Protein AF-A0A7Y4ZHI3-F1 (afdb_monomer)

Secondary structure (DSSP, 8-state):
-EEEEE--SSSSPPEEEEEPPPPPP-EEES---TTPEEEE-SSS-EEEEE---SSSEEEEEEEEEETTEEEEEEEEEEGGGSEEEE-HHHHHHHHTTS-SEEEEEEEEEEEEEEEETTEEEEEEEE-----SSS-S-S-EEEEEEE-

Sequence (147 aa):
VLTLDCASNTGAPAFDVALVAPSSVSVSAPVFDAQSSVSTSTSQDLAVAWGSTPAAEVAVAISAGGTGKSVQARCAFPAGAGRGAVPAQVLASVQALGAATTSIVVSAESRKVQTLAGWDLTVTLQAYGIRAGGGAAGLAAGTLKFR

Mean predicted aligned error: 7.36 Å

Solvent-accessible surface area (backbone atoms only — not comparable to full-atom values): 8242 Å² total; per-residue (Å²): 110,51,72,50,78,50,83,59,89,80,83,59,75,62,49,80,48,80,42,59,68,19,50,45,34,51,58,71,30,65,74,56,45,98,86,45,64,44,79,44,47,53,88,42,57,51,65,36,29,32,49,86,42,89,19,60,25,35,35,42,37,40,38,31,61,38,97,96,47,72,47,75,50,76,49,77,34,58,20,89,65,36,50,48,66,50,52,19,69,57,47,39,62,46,41,72,55,71,32,60,56,30,44,34,40,37,33,14,24,22,76,46,78,50,78,49,97,91,40,81,46,74,50,74,38,67,30,82,38,84,58,93,70,98,60,98,61,22,36,44,47,35,34,39,31,65,104

Nearest PDB structures (foldseek):
  5e55-assembly1_A  TM=4.861E-01  e=8.704E-02  Mus musculus
  2ee3-assembly1_A  TM=3.961E-01  e=1.080E-01  Homo sapiens
  7fao-assembly2_C  TM=4.336E-01  e=6.081E-01  unidentified
  8g8v-assembly1_A  TM=3.623E-01  e=3.073E+00  Burkholderia pseudomallei
  5k95-assembly1_A  TM=2.073E-01  e=2.911E+00  Neisseria gonorrhoeae FA 1090

Foldseek 3Di:
DDWDFDDDPDPDDTDIDDWDAKFWKAKPPPDAAPPDAAEDELVAWRKTFTDAIPFQWKKKWKKDDDDVDIDIDIDIDGRVVRMDTHHSVNVVVRCVNVDQKIKMKIWGKHWDWDADPNDTDIDMHIQADDDNDDDPGHIRMHMYGYD

Structure (mmCIF, N/CA/C/O backbone):
data_AF-A0A7Y4ZHI3-F1
#
_entry.id   AF-A0A7Y4ZHI3-F1
#
loop_
_atom_site.group_PDB
_atom_site.id
_atom_site.type_symbol
_atom_site.label_atom_id
_atom_site.label_alt_id
_atom_site.label_comp_id
_atom_site.label_asym_id
_atom_site.label_entity_id
_atom_site.label_seq_id
_atom_site.pdbx_PDB_ins_code
_atom_site.Cartn_x
_atom_site.Cartn_y
_atom_site.Cartn_z
_atom_site.occupancy
_atom_site.B_iso_or_equiv
_atom_site.auth_seq_id
_atom_site.auth_comp_id
_atom_site.auth_asym_id
_atom_site.auth_atom_id
_atom_site.pdbx_PDB_model_num
ATOM 1 N N . VAL A 1 1 ? -0.432 -3.432 -21.717 1.00 64.62 1 VAL A N 1
ATOM 2 C CA . VAL A 1 1 ? 0.959 -3.036 -21.406 1.00 64.62 1 VAL A CA 1
ATOM 3 C C . VAL A 1 1 ? 1.082 -1.570 -21.764 1.00 64.62 1 VAL A C 1
ATOM 5 O O . VAL A 1 1 ? 0.649 -1.218 -22.852 1.00 64.62 1 VAL A O 1
ATOM 8 N N . LEU A 1 2 ? 1.535 -0.729 -20.838 1.00 61.12 2 LEU A N 1
ATOM 9 C CA . LEU A 1 2 ? 1.870 0.667 -21.099 1.00 61.12 2 LEU A CA 1
ATOM 10 C C . LEU A 1 2 ? 3.377 0.752 -21.321 1.00 61.12 2 LEU A C 1
ATOM 12 O O . LEU A 1 2 ? 4.138 0.204 -20.521 1.00 61.12 2 LEU A O 1
ATOM 16 N N . THR A 1 3 ? 3.766 1.445 -22.381 1.00 65.62 3 THR A N 1
ATOM 17 C CA . THR A 1 3 ? 5.158 1.743 -22.707 1.00 65.62 3 THR A CA 1
ATOM 18 C C . THR A 1 3 ? 5.396 3.226 -22.463 1.00 65.62 3 THR A C 1
ATOM 20 O O . THR A 1 3 ? 4.606 4.055 -22.917 1.00 65.62 3 THR A O 1
ATOM 23 N N . LEU A 1 4 ? 6.442 3.554 -21.709 1.00 60.00 4 LEU A N 1
ATOM 24 C CA . LEU A 1 4 ? 6.877 4.928 -21.474 1.00 60.00 4 LEU A CA 1
ATOM 25 C C . LEU A 1 4 ? 8.179 5.157 -22.235 1.00 60.00 4 LEU A C 1
ATOM 27 O O . LEU A 1 4 ? 9.188 4.546 -21.894 1.00 60.00 4 LEU A O 1
ATOM 31 N N . ASP A 1 5 ? 8.120 6.035 -23.234 1.00 62.75 5 ASP A N 1
ATOM 32 C CA . ASP A 1 5 ? 9.272 6.489 -24.011 1.00 62.75 5 ASP A CA 1
ATOM 33 C C . ASP A 1 5 ? 9.563 7.951 -23.653 1.00 62.75 5 ASP A C 1
ATOM 35 O O . ASP A 1 5 ? 8.753 8.850 -23.906 1.00 62.75 5 ASP A O 1
ATOM 39 N N . CYS A 1 6 ? 10.702 8.175 -23.003 1.00 64.81 6 CYS A N 1
ATOM 40 C CA . CYS A 1 6 ? 11.188 9.503 -22.653 1.00 64.81 6 CYS A CA 1
ATOM 41 C C . CYS A 1 6 ? 12.430 9.827 -23.486 1.00 64.81 6 CYS A C 1
ATOM 43 O O . CYS A 1 6 ? 13.541 9.419 -23.144 1.00 64.81 6 CYS A O 1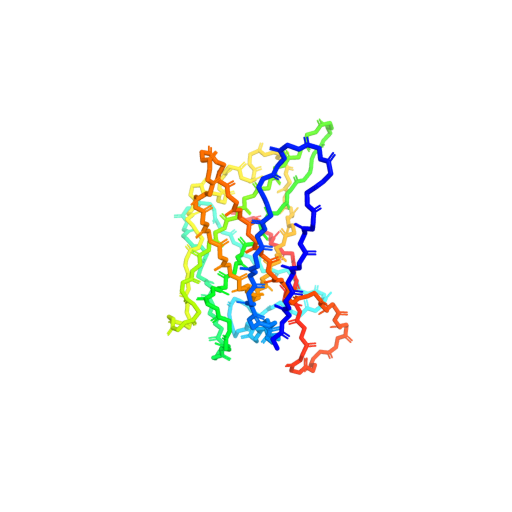
ATOM 45 N N . ALA A 1 7 ? 12.255 10.618 -24.546 1.00 63.41 7 ALA A N 1
ATOM 46 C CA . ALA A 1 7 ? 13.365 11.158 -25.324 1.00 63.41 7 ALA A CA 1
ATOM 47 C C . ALA A 1 7 ? 14.135 12.229 -24.524 1.00 63.41 7 ALA A C 1
ATOM 49 O O . ALA A 1 7 ? 13.542 13.125 -23.917 1.00 63.41 7 ALA A O 1
ATOM 50 N N . SER A 1 8 ? 15.469 12.154 -24.520 1.00 59.75 8 SER A N 1
ATOM 51 C CA . SER A 1 8 ? 16.310 13.082 -23.761 1.00 59.75 8 SER A CA 1
ATOM 52 C C . SER A 1 8 ? 16.662 14.332 -24.569 1.00 59.75 8 SER A C 1
ATOM 54 O O . SER A 1 8 ? 17.421 14.243 -25.533 1.00 59.75 8 SER A O 1
ATOM 56 N N . ASN A 1 9 ? 16.225 15.505 -24.108 1.00 60.75 9 ASN A N 1
ATOM 57 C CA . ASN A 1 9 ? 16.715 16.792 -24.622 1.00 60.75 9 ASN A CA 1
ATOM 58 C C . ASN A 1 9 ? 17.593 17.545 -23.595 1.00 60.75 9 ASN A C 1
ATOM 60 O O . ASN A 1 9 ? 18.082 18.630 -23.896 1.00 60.75 9 ASN A O 1
ATOM 64 N N . THR A 1 10 ? 17.784 17.005 -22.378 1.00 65.00 10 THR A N 1
ATOM 65 C CA . THR A 1 10 ? 18.334 17.757 -21.223 1.00 65.00 10 THR A CA 1
ATOM 66 C C . THR A 1 10 ? 19.221 16.954 -20.244 1.00 65.00 10 THR A C 1
ATOM 68 O O . THR A 1 10 ? 19.414 17.379 -19.109 1.00 65.00 10 THR A O 1
ATOM 71 N N . GLY A 1 11 ? 19.806 15.817 -20.648 1.00 73.50 11 GLY A N 1
ATOM 72 C CA . GLY A 1 11 ? 20.828 15.105 -19.847 1.00 73.50 11 GLY A CA 1
ATOM 73 C C . GLY A 1 11 ? 20.339 13.971 -18.929 1.00 73.50 11 GLY A C 1
ATOM 74 O O . GLY A 1 11 ? 21.169 13.273 -18.350 1.00 73.50 11 GLY A O 1
ATOM 75 N N . ALA A 1 12 ? 19.029 13.724 -18.830 1.00 77.75 12 ALA A N 1
ATOM 76 C CA . ALA A 1 12 ? 18.513 12.451 -18.310 1.00 77.75 12 ALA A CA 1
ATOM 77 C C . ALA A 1 12 ? 18.658 11.352 -19.384 1.00 77.75 12 ALA A C 1
ATOM 79 O O . ALA A 1 12 ? 18.461 11.657 -20.561 1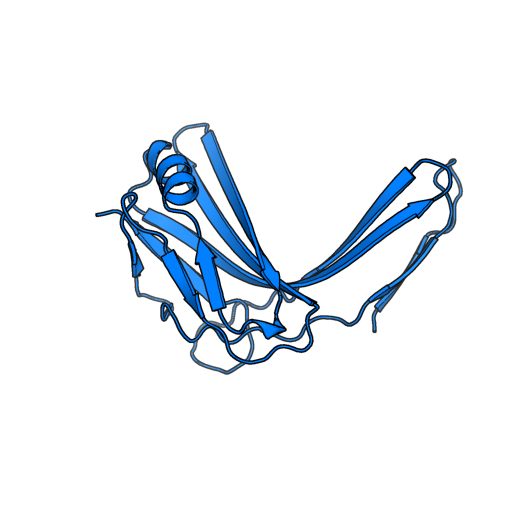.00 77.75 12 ALA A O 1
ATOM 80 N N . PRO A 1 13 ? 18.988 10.094 -19.037 1.00 84.88 13 PRO A N 1
ATOM 81 C CA . PRO A 1 13 ? 19.111 9.033 -20.030 1.00 84.88 13 PRO A CA 1
ATOM 82 C C . PRO A 1 13 ? 17.740 8.673 -20.609 1.00 84.88 13 PRO A C 1
ATOM 84 O O . PRO A 1 13 ? 16.760 8.556 -19.871 1.00 84.88 13 PRO A O 1
ATOM 87 N N . ALA A 1 14 ? 17.677 8.472 -21.926 1.00 86.69 14 ALA A N 1
ATOM 88 C CA . ALA A 1 14 ? 16.488 7.916 -22.558 1.00 86.69 14 ALA A CA 1
ATOM 89 C C . ALA A 1 14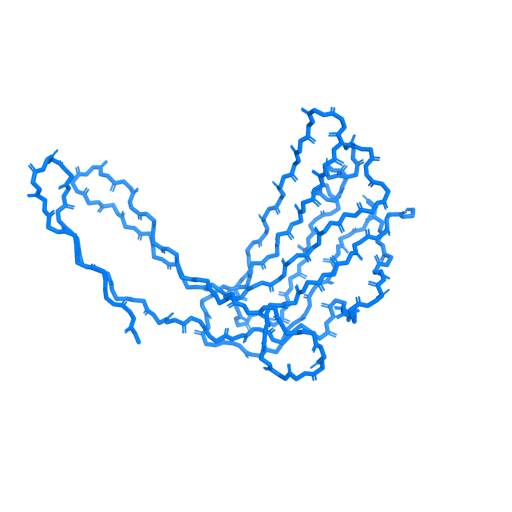 ? 16.241 6.495 -22.037 1.00 86.69 14 ALA A C 1
ATOM 91 O O . ALA A 1 14 ? 17.185 5.715 -21.900 1.00 86.69 14 ALA A O 1
ATOM 92 N N . PHE A 1 15 ? 14.989 6.156 -21.747 1.00 84.88 15 PHE A N 1
ATOM 93 C CA . PHE A 1 15 ? 14.621 4.830 -21.267 1.00 84.88 15 PHE A CA 1
ATOM 94 C C . PHE A 1 15 ? 13.313 4.363 -21.893 1.00 84.88 15 PHE A C 1
ATOM 96 O O . PHE A 1 15 ? 12.430 5.171 -22.170 1.00 84.88 15 PHE A O 1
ATOM 103 N N . ASP A 1 16 ? 13.205 3.045 -22.046 1.00 87.00 16 ASP A N 1
ATOM 104 C CA . ASP A 1 16 ? 11.989 2.353 -22.455 1.00 87.00 16 ASP A CA 1
ATOM 105 C C . ASP A 1 16 ? 11.613 1.342 -21.366 1.00 87.00 16 ASP A C 1
ATOM 107 O O . ASP A 1 16 ? 12.424 0.503 -20.957 1.00 87.00 16 ASP A O 1
ATOM 111 N N . VAL A 1 17 ? 10.392 1.459 -20.845 1.00 87.44 17 VAL A N 1
ATOM 112 C CA . VAL A 1 17 ? 9.841 0.532 -19.857 1.00 87.44 17 VAL A CA 1
ATOM 113 C C . VAL A 1 17 ? 8.433 0.133 -20.265 1.00 87.44 17 VAL A C 1
ATOM 115 O O . VAL A 1 17 ? 7.524 0.961 -20.337 1.00 87.44 17 VAL A O 1
ATOM 118 N N . ALA A 1 18 ? 8.243 -1.175 -20.418 1.00 85.56 18 ALA A N 1
ATOM 119 C CA . ALA A 1 18 ? 6.944 -1.805 -20.562 1.00 85.56 18 ALA A CA 1
ATOM 120 C C . ALA A 1 18 ? 6.444 -2.316 -19.202 1.00 85.56 18 ALA A C 1
ATOM 122 O O . ALA A 1 18 ? 7.083 -3.155 -18.561 1.00 85.56 18 ALA A O 1
ATOM 123 N N . LEU A 1 19 ? 5.273 -1.846 -18.770 1.00 85.88 19 LEU A N 1
ATOM 124 C CA . LEU A 1 19 ? 4.591 -2.327 -17.568 1.00 85.88 19 LEU A CA 1
ATOM 125 C C . LEU A 1 19 ? 3.186 -2.827 -17.903 1.00 85.88 19 LEU A C 1
ATOM 127 O O . LEU A 1 19 ? 2.447 -2.236 -18.691 1.00 85.88 19 LEU A O 1
ATOM 131 N N . VAL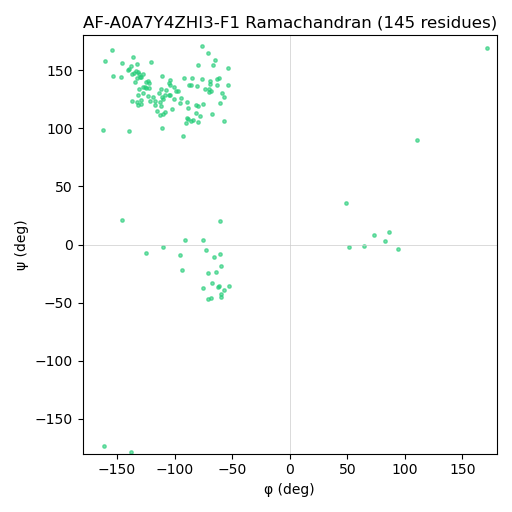 A 1 20 ? 2.774 -3.926 -17.276 1.00 84.69 20 VAL A N 1
ATOM 132 C CA . VAL A 1 20 ? 1.375 -4.361 -17.322 1.00 84.69 20 VAL A CA 1
ATOM 133 C C . VAL A 1 20 ? 0.580 -3.453 -16.390 1.00 84.69 20 VAL A C 1
ATOM 135 O O . VAL A 1 20 ? 0.890 -3.375 -15.202 1.00 84.69 20 VAL A O 1
ATOM 138 N N . ALA A 1 21 ? -0.426 -2.753 -16.919 1.00 82.25 21 ALA A N 1
ATOM 139 C CA . ALA A 1 21 ? -1.344 -1.988 -16.085 1.00 82.25 21 ALA A CA 1
ATOM 140 C C . ALA A 1 21 ? -2.040 -2.963 -15.120 1.00 82.25 21 ALA A C 1
ATOM 142 O O . ALA A 1 21 ? -2.642 -3.934 -15.593 1.00 82.25 21 ALA A O 1
ATOM 143 N N . PRO A 1 22 ? -1.928 -2.760 -13.797 1.00 82.88 22 PRO A N 1
ATOM 144 C CA . PRO A 1 22 ? -2.590 -3.637 -12.848 1.00 82.88 22 PRO A CA 1
ATOM 145 C C . PRO A 1 22 ? -4.108 -3.540 -13.039 1.00 82.88 22 PRO A C 1
ATOM 147 O O . PRO A 1 22 ? -4.643 -2.460 -13.297 1.00 82.88 22 PRO A O 1
ATOM 150 N N . SER A 1 23 ? -4.816 -4.662 -12.907 1.00 82.00 23 SER A N 1
ATOM 151 C CA . SER A 1 23 ? -6.264 -4.607 -12.705 1.00 82.00 23 SER A CA 1
ATOM 152 C C . SER A 1 23 ? -6.564 -4.202 -11.262 1.00 82.00 23 SER A C 1
ATOM 154 O O . SER A 1 23 ? -5.677 -4.168 -10.409 1.00 82.00 23 SER A O 1
ATOM 156 N N . SER A 1 24 ? -7.829 -3.930 -10.961 1.00 78.94 24 SER A N 1
ATOM 157 C CA . SER A 1 24 ? -8.287 -3.744 -9.584 1.00 78.94 24 SER A CA 1
ATOM 158 C C . SER A 1 24 ? -7.913 -4.920 -8.677 1.00 78.94 24 SER A C 1
ATOM 160 O O . SER A 1 24 ? -7.831 -6.065 -9.130 1.00 78.94 24 SER A O 1
ATOM 162 N N . VAL A 1 25 ? -7.746 -4.632 -7.385 1.00 81.94 25 VAL A N 1
ATOM 163 C CA . VAL A 1 25 ? -7.590 -5.638 -6.331 1.00 81.94 25 VAL A CA 1
ATOM 164 C C . VAL A 1 25 ? -8.895 -5.754 -5.551 1.00 81.94 25 VAL A C 1
ATOM 166 O O . VAL A 1 25 ? -9.443 -4.754 -5.098 1.00 81.94 25 VAL A O 1
ATOM 169 N N . SER A 1 26 ? -9.408 -6.973 -5.396 1.00 85.19 26 SER A N 1
ATOM 170 C CA . SER A 1 26 ? -10.551 -7.231 -4.518 1.00 85.19 26 SER A CA 1
ATOM 171 C C . SER A 1 26 ? -10.025 -7.543 -3.124 1.00 85.19 26 SER A C 1
ATOM 173 O O . SER A 1 26 ? -9.412 -8.588 -2.926 1.00 85.19 26 SER A O 1
ATOM 175 N N . VAL A 1 27 ? -10.222 -6.633 -2.171 1.00 86.50 27 VAL A N 1
ATOM 176 C CA . VAL A 1 27 ? -9.862 -6.863 -0.766 1.00 86.50 27 VAL A CA 1
ATOM 177 C C . VAL A 1 27 ? -10.966 -7.677 -0.104 1.00 86.50 27 VAL A C 1
ATOM 179 O O . VAL A 1 27 ? -12.116 -7.248 -0.055 1.00 86.50 27 VAL A O 1
ATOM 182 N N . SER A 1 28 ? -10.614 -8.857 0.397 1.00 86.81 28 SER A N 1
ATOM 183 C CA . SER A 1 28 ? -11.532 -9.758 1.097 1.00 86.81 28 SER A CA 1
ATOM 184 C C . SER A 1 28 ? -11.503 -9.558 2.611 1.00 86.81 28 SER A C 1
ATOM 186 O O . SER A 1 28 ? -12.460 -9.917 3.292 1.00 86.81 28 SER A O 1
ATOM 188 N N . ALA A 1 29 ? -10.416 -8.994 3.149 1.00 85.69 29 ALA A N 1
ATOM 189 C CA . ALA A 1 29 ? -10.331 -8.583 4.543 1.00 85.69 29 ALA A CA 1
ATOM 190 C C . ALA A 1 29 ? -9.324 -7.427 4.726 1.00 85.69 29 ALA A C 1
ATOM 192 O O . ALA A 1 29 ? -8.293 -7.419 4.061 1.00 85.69 29 ALA A O 1
ATOM 193 N N . PRO A 1 30 ? -9.575 -6.485 5.643 1.00 84.81 30 PRO A N 1
ATOM 194 C CA . PRO A 1 30 ? -10.881 -6.257 6.248 1.00 84.81 30 PRO A CA 1
ATOM 195 C C . PRO A 1 30 ? -11.868 -5.741 5.181 1.00 84.81 30 PRO A C 1
ATOM 197 O O . PRO A 1 30 ? -11.466 -5.184 4.160 1.00 84.81 30 PRO A O 1
ATOM 200 N N . VAL A 1 31 ? -13.165 -5.972 5.385 1.00 78.31 31 VAL A N 1
ATOM 201 C CA . VAL A 1 31 ? -14.188 -5.504 4.441 1.00 78.31 31 VAL A CA 1
ATOM 202 C C . VAL A 1 31 ? -14.412 -4.016 4.680 1.00 78.31 31 VAL A C 1
ATOM 204 O O . VAL A 1 31 ? -14.938 -3.624 5.718 1.00 78.31 31 VAL A O 1
ATOM 207 N N . PHE A 1 32 ? -13.985 -3.200 3.721 1.00 70.25 32 PHE A N 1
ATOM 208 C CA . PHE A 1 32 ? -14.277 -1.773 3.688 1.00 70.25 32 PHE A CA 1
ATOM 209 C C . PHE A 1 32 ? -15.540 -1.560 2.851 1.00 70.25 32 PHE A C 1
ATOM 211 O O . PHE A 1 32 ? -15.474 -1.476 1.626 1.00 70.25 32 PHE A O 1
ATOM 218 N N . ASP A 1 33 ? -16.708 -1.523 3.487 1.00 65.81 33 ASP A N 1
ATOM 219 C CA . ASP A 1 33 ? -17.888 -0.952 2.836 1.00 65.81 33 ASP A CA 1
ATOM 220 C C . ASP A 1 33 ? -17.837 0.586 2.928 1.00 65.81 33 ASP A C 1
ATOM 222 O O . ASP A 1 33 ? -17.191 1.143 3.818 1.00 65.81 33 ASP A O 1
ATOM 226 N N . ALA A 1 34 ? -18.498 1.283 1.999 1.00 55.06 34 ALA A N 1
ATOM 227 C CA . ALA A 1 34 ? -18.391 2.736 1.827 1.00 55.06 34 ALA A CA 1
ATOM 228 C C . ALA A 1 34 ? -18.825 3.579 3.049 1.00 55.06 34 ALA A C 1
ATOM 230 O O . ALA A 1 34 ? -18.635 4.794 3.038 1.00 55.06 34 ALA A O 1
ATOM 231 N N . GLN A 1 35 ? -19.416 2.969 4.081 1.00 59.91 35 GLN A N 1
ATOM 232 C CA . GLN A 1 35 ? -19.853 3.643 5.309 1.00 59.91 35 GLN A CA 1
ATOM 233 C C . GLN A 1 35 ? -19.256 3.027 6.586 1.00 59.91 35 GLN A C 1
ATOM 235 O O . GLN A 1 35 ? -19.407 3.585 7.674 1.00 59.91 35 GLN A O 1
ATOM 240 N N . SER A 1 36 ? -18.559 1.901 6.471 1.00 68.12 36 SER A N 1
ATOM 241 C CA . SER A 1 36 ? -17.961 1.183 7.587 1.00 68.12 36 SER A CA 1
ATOM 242 C C . SER A 1 36 ? -16.590 1.735 7.948 1.00 68.12 36 SER A C 1
ATOM 244 O O . SER A 1 36 ? -15.769 2.114 7.109 1.00 68.12 36 SER A O 1
ATOM 246 N N . SER A 1 37 ? -16.334 1.745 9.253 1.00 84.62 37 SER A N 1
ATOM 247 C CA . SER A 1 37 ? -14.980 1.862 9.779 1.00 84.62 37 SER A CA 1
ATOM 248 C C . SER A 1 37 ? -14.524 0.494 10.257 1.00 84.62 37 SER A C 1
ATOM 250 O O . SER A 1 37 ? -15.276 -0.231 10.911 1.00 84.62 37 SER A O 1
ATOM 252 N N . VAL A 1 38 ? -13.281 0.149 9.951 1.00 88.50 38 VAL A N 1
ATOM 253 C CA . VAL A 1 38 ? -12.655 -1.061 10.467 1.00 88.50 38 VAL A CA 1
ATOM 254 C C . VAL A 1 38 ? -11.990 -0.710 11.787 1.00 88.50 38 VAL A C 1
ATOM 256 O O . VAL A 1 38 ? -11.150 0.187 11.861 1.00 88.50 38 VAL A O 1
ATOM 259 N N . SER A 1 39 ? -12.380 -1.410 12.848 1.00 90.69 39 SER A N 1
ATOM 260 C CA . SER A 1 39 ? -11.705 -1.284 14.135 1.00 90.69 39 SER A CA 1
ATOM 261 C C . SER A 1 39 ? -10.298 -1.859 14.035 1.00 90.69 39 SER A C 1
ATOM 263 O O . SER A 1 39 ? -10.131 -2.987 13.581 1.00 90.69 39 SER A O 1
ATOM 265 N N . THR A 1 40 ? -9.306 -1.122 14.522 1.00 93.19 40 THR A N 1
ATOM 266 C CA . THR A 1 40 ? -7.922 -1.596 14.615 1.00 93.19 40 THR A CA 1
ATOM 267 C C . THR A 1 40 ? -7.321 -1.227 15.969 1.00 93.19 40 THR A C 1
ATOM 269 O O . THR A 1 40 ? -7.821 -0.338 16.657 1.00 93.19 40 THR A O 1
ATOM 272 N N . SER A 1 41 ? -6.244 -1.910 16.346 1.00 93.12 41 SER A N 1
ATOM 273 C CA . SER A 1 41 ? -5.426 -1.585 17.517 1.00 93.12 41 SER A CA 1
ATOM 274 C C . SER A 1 41 ? -3.995 -1.296 17.074 1.00 93.12 41 SER A C 1
ATOM 276 O O . SER A 1 41 ? -3.565 -1.755 16.020 1.00 93.12 41 SER A O 1
ATOM 278 N N . THR A 1 42 ? -3.249 -0.548 17.881 1.00 94.44 42 THR A N 1
ATOM 279 C CA . THR A 1 42 ? -1.802 -0.342 17.709 1.00 94.44 42 THR A CA 1
ATOM 280 C C . THR A 1 42 ? -0.962 -1.371 18.462 1.00 94.44 42 THR A C 1
ATOM 282 O O . THR A 1 42 ? 0.262 -1.302 18.449 1.00 94.44 42 THR A O 1
ATOM 285 N N . SER A 1 43 ? -1.619 -2.351 19.090 1.00 95.44 43 SER A N 1
ATOM 286 C CA . SER A 1 43 ? -0.986 -3.489 19.766 1.00 95.44 43 SER A CA 1
ATOM 287 C C . SER A 1 43 ? -0.873 -4.745 18.895 1.00 95.44 43 SER A C 1
ATOM 289 O O . SER A 1 43 ? -0.236 -5.715 19.298 1.00 95.44 43 SER A O 1
ATOM 291 N N . GLN A 1 44 ? -1.501 -4.748 17.717 1.00 96.12 44 GLN A N 1
ATOM 292 C CA . GLN A 1 44 ? -1.579 -5.899 16.820 1.00 96.12 44 GLN A CA 1
ATOM 293 C C . GLN A 1 44 ? -1.419 -5.450 15.371 1.00 96.12 44 GLN A C 1
ATOM 295 O O . GLN A 1 44 ? -1.785 -4.329 15.016 1.00 96.12 44 GLN A O 1
ATOM 300 N N . ASP A 1 45 ? -0.889 -6.338 14.538 1.00 96.88 45 ASP A N 1
ATOM 301 C CA . ASP A 1 45 ? -0.788 -6.089 13.107 1.00 96.88 45 ASP A CA 1
ATOM 302 C C . ASP A 1 45 ? -2.181 -6.097 12.464 1.00 96.88 45 ASP A C 1
ATOM 304 O O . ASP A 1 45 ? -3.033 -6.932 12.781 1.00 96.88 45 ASP A O 1
ATOM 308 N N . LEU A 1 46 ? -2.406 -5.193 11.511 1.00 95.12 46 LEU A N 1
ATOM 309 C CA . LEU A 1 46 ? -3.623 -5.195 10.705 1.00 95.12 46 LEU A CA 1
ATOM 310 C C . LEU A 1 46 ? -3.446 -6.178 9.547 1.00 95.12 46 LEU A C 1
ATOM 312 O O . LEU A 1 46 ? -2.726 -5.904 8.584 1.00 95.12 46 LEU A O 1
ATOM 316 N N . ALA A 1 47 ? -4.126 -7.318 9.634 1.00 95.81 47 ALA A N 1
ATOM 317 C CA . ALA A 1 47 ? -4.185 -8.286 8.548 1.00 95.81 47 ALA A CA 1
ATOM 318 C C . ALA A 1 47 ? -5.026 -7.745 7.381 1.00 95.81 47 ALA A C 1
ATOM 320 O O . ALA A 1 47 ? -6.154 -7.291 7.571 1.00 95.81 47 ALA A O 1
ATOM 321 N N . VAL A 1 48 ? -4.484 -7.844 6.169 1.00 93.31 48 VAL A N 1
ATOM 322 C CA . VAL A 1 48 ? -5.150 -7.494 4.912 1.00 93.31 48 VAL A CA 1
ATOM 323 C C . VAL A 1 48 ? -5.093 -8.711 3.991 1.00 93.31 48 VAL A C 1
ATOM 325 O O . VAL A 1 48 ? -4.050 -9.346 3.869 1.00 93.31 48 VAL A O 1
ATOM 328 N N . ALA A 1 49 ? -6.200 -9.055 3.345 1.00 92.12 49 ALA A N 1
ATOM 329 C CA . ALA A 1 49 ? -6.316 -10.168 2.413 1.00 92.12 49 ALA A CA 1
ATOM 330 C C . ALA A 1 49 ? -7.000 -9.713 1.126 1.00 92.12 49 ALA A C 1
ATOM 332 O O . ALA A 1 49 ? -7.874 -8.842 1.148 1.00 92.12 49 ALA A O 1
ATOM 333 N N . TRP A 1 50 ? -6.605 -10.306 0.007 1.00 91.25 50 TRP A N 1
ATOM 334 C CA . TRP A 1 50 ? -7.112 -9.960 -1.312 1.00 91.25 50 TRP A CA 1
ATOM 335 C C . TRP A 1 50 ? -7.213 -11.174 -2.233 1.00 91.25 50 TRP A C 1
ATOM 337 O O . TRP A 1 50 ? -6.506 -12.169 -2.080 1.00 91.25 50 TRP A O 1
ATOM 347 N N . GLY A 1 51 ? -8.092 -11.068 -3.227 1.00 87.75 51 GLY A N 1
ATOM 348 C CA . GLY A 1 51 ? -8.159 -12.001 -4.345 1.00 87.75 51 GLY A CA 1
ATOM 349 C C . GLY A 1 51 ? -6.965 -11.855 -5.290 1.00 87.75 51 GLY A C 1
ATOM 350 O O . GLY A 1 51 ? -6.253 -10.854 -5.271 1.00 87.75 51 GLY A O 1
ATOM 351 N N . SER A 1 52 ? -6.758 -12.842 -6.158 1.00 85.56 52 SER A N 1
ATOM 352 C CA . SER A 1 52 ? -5.683 -12.806 -7.156 1.00 85.56 52 SER A CA 1
ATOM 353 C C . SER A 1 52 ? -5.733 -11.533 -8.010 1.00 85.56 52 SER A C 1
ATOM 355 O O . SER A 1 52 ? -6.799 -11.147 -8.489 1.00 85.56 52 SER A O 1
ATOM 357 N N . THR A 1 53 ? -4.575 -10.927 -8.259 1.00 84.50 53 THR A N 1
ATOM 358 C CA . THR A 1 53 ? -4.406 -9.796 -9.180 1.00 84.50 53 THR A CA 1
ATOM 359 C C . THR A 1 53 ? -3.197 -10.061 -10.088 1.00 84.50 53 THR A C 1
ATOM 361 O O . THR A 1 53 ? -2.225 -10.652 -9.618 1.00 84.50 53 THR A O 1
ATOM 364 N N . PRO A 1 54 ? -3.230 -9.667 -11.378 1.00 82.31 54 PRO A N 1
ATOM 365 C CA . PRO A 1 54 ? -2.093 -9.775 -12.296 1.00 82.31 54 PRO A CA 1
ATOM 366 C C . PRO A 1 54 ? -0.980 -8.755 -12.001 1.00 82.31 54 PRO A C 1
ATOM 368 O O . PRO A 1 54 ? 0.045 -8.754 -12.679 1.00 82.31 54 PRO A O 1
ATOM 371 N N . ALA A 1 55 ? -1.193 -7.854 -11.040 1.00 87.00 55 ALA A N 1
ATOM 372 C CA . ALA A 1 55 ? -0.180 -6.919 -10.575 1.00 87.00 55 ALA A CA 1
ATOM 373 C C . ALA A 1 55 ? 0.994 -7.644 -9.902 1.00 87.00 55 ALA A C 1
ATOM 375 O O . ALA A 1 55 ? 0.853 -8.770 -9.432 1.00 87.00 55 ALA A O 1
ATOM 376 N N . ALA A 1 56 ? 2.149 -6.985 -9.825 1.00 88.50 56 ALA A N 1
ATOM 377 C CA . ALA A 1 56 ? 3.301 -7.539 -9.114 1.00 88.50 56 ALA A CA 1
ATOM 378 C C . ALA A 1 56 ? 3.124 -7.425 -7.591 1.00 88.50 56 ALA A C 1
ATOM 380 O O . ALA A 1 56 ? 3.487 -8.330 -6.835 1.00 88.50 56 ALA A O 1
ATOM 381 N N . GLU A 1 57 ? 2.533 -6.317 -7.146 1.00 92.69 57 GLU A N 1
ATOM 382 C CA . GLU A 1 57 ? 2.401 -5.966 -5.740 1.00 92.69 57 GLU A CA 1
ATOM 383 C C . GLU A 1 57 ? 0.975 -5.513 -5.410 1.00 92.69 57 GLU A C 1
ATOM 385 O O . GLU A 1 57 ? 0.233 -5.012 -6.259 1.00 92.69 57 GLU A O 1
ATOM 390 N N . VAL A 1 58 ? 0.607 -5.663 -4.141 1.00 92.12 58 VAL A N 1
ATOM 391 C CA . VAL A 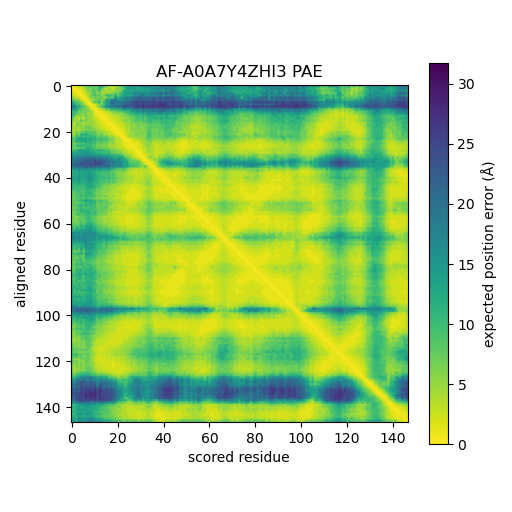1 58 ? -0.516 -4.963 -3.519 1.00 92.12 58 VAL A CA 1
ATOM 392 C C . VAL A 1 58 ? 0.055 -4.000 -2.491 1.00 92.12 58 VAL A C 1
ATOM 394 O O . VAL A 1 58 ? 0.781 -4.402 -1.581 1.00 92.12 58 VAL A O 1
ATOM 397 N N . ALA A 1 59 ? -0.262 -2.721 -2.649 1.00 93.69 59 ALA A N 1
ATOM 398 C CA . ALA A 1 59 ? 0.140 -1.671 -1.736 1.00 93.69 59 ALA A CA 1
ATOM 399 C C . ALA A 1 59 ? -1.011 -1.307 -0.801 1.00 93.69 59 ALA A C 1
ATOM 401 O O . ALA A 1 59 ? -2.148 -1.124 -1.230 1.00 93.69 59 ALA A O 1
ATOM 402 N N . VAL A 1 60 ? -0.691 -1.170 0.480 1.00 93.06 60 VAL A N 1
ATOM 403 C CA . VAL A 1 60 ? -1.578 -0.657 1.519 1.00 93.06 60 VAL A CA 1
ATOM 404 C C . VAL A 1 60 ? -1.011 0.677 1.978 1.00 93.06 60 VAL A C 1
ATOM 406 O O . VAL A 1 60 ? 0.059 0.731 2.586 1.00 93.06 60 VAL A O 1
ATOM 409 N N . ALA A 1 61 ? -1.715 1.758 1.666 1.00 93.19 61 ALA A N 1
ATOM 410 C CA . ALA A 1 61 ? -1.383 3.106 2.090 1.00 93.19 61 ALA A CA 1
ATOM 411 C C . ALA A 1 61 ? -2.331 3.548 3.207 1.00 93.19 61 ALA A C 1
ATOM 413 O O . ALA A 1 61 ? -3.549 3.470 3.062 1.00 93.19 61 ALA A O 1
ATOM 414 N N . ILE A 1 62 ? -1.775 4.036 4.311 1.00 92.62 62 ILE A N 1
ATOM 415 C CA . ILE A 1 62 ? -2.532 4.596 5.429 1.00 92.62 62 ILE A CA 1
ATOM 416 C C . ILE A 1 62 ? -2.115 6.047 5.584 1.00 92.62 62 ILE A C 1
ATOM 418 O O . ILE A 1 62 ? -0.925 6.339 5.699 1.00 92.62 62 ILE A O 1
ATOM 422 N N . SER A 1 63 ? -3.085 6.953 5.593 1.00 91.94 63 SER A N 1
ATOM 423 C CA . SER A 1 63 ? -2.846 8.378 5.777 1.00 91.94 63 SER A CA 1
ATOM 424 C C . SER A 1 63 ? -3.655 8.941 6.939 1.00 91.94 63 SER A C 1
ATOM 426 O O . SER A 1 63 ? -4.822 8.604 7.157 1.00 91.94 63 SER A O 1
ATOM 428 N N . ALA A 1 64 ? -3.010 9.824 7.694 1.00 90.88 64 ALA A N 1
ATOM 429 C CA . ALA A 1 64 ? -3.632 10.593 8.759 1.00 90.88 64 ALA A CA 1
ATOM 430 C C . ALA A 1 64 ? -3.185 12.050 8.682 1.00 90.88 64 ALA A C 1
ATOM 432 O O . ALA A 1 64 ? -2.053 12.347 8.294 1.00 90.88 64 ALA A O 1
ATOM 433 N N . GLY A 1 65 ? -4.083 12.951 9.068 1.00 86.25 65 GLY A N 1
ATOM 434 C CA . GLY A 1 65 ? -3.824 14.380 9.160 1.00 86.25 65 GLY A CA 1
ATOM 435 C C . GLY A 1 65 ? -4.245 14.915 10.523 1.00 86.25 65 GLY A C 1
ATOM 436 O O . GLY A 1 65 ? -5.243 14.473 11.087 1.00 86.25 65 GLY A O 1
ATOM 437 N N . GLY A 1 66 ? -3.478 15.873 11.027 1.00 82.44 66 GLY A N 1
ATOM 438 C CA . GLY A 1 66 ? -3.786 16.688 12.197 1.00 82.44 66 GLY A CA 1
ATOM 439 C C . GLY A 1 66 ? -3.412 18.145 11.918 1.00 82.44 66 GLY A C 1
ATOM 440 O O . GLY A 1 66 ? -2.953 18.479 10.824 1.00 82.44 66 GLY A O 1
ATOM 441 N N . THR A 1 67 ? -3.592 19.037 12.890 1.00 84.00 67 THR A N 1
ATOM 442 C CA . THR A 1 67 ? -3.321 20.472 12.707 1.00 84.00 67 THR A CA 1
ATOM 443 C C . THR A 1 67 ? -1.873 20.719 12.263 1.00 84.00 67 THR A C 1
ATOM 445 O O . THR A 1 67 ? -0.937 20.583 13.049 1.00 84.00 67 THR A O 1
ATOM 448 N N . GLY A 1 68 ? -1.690 21.064 10.983 1.00 86.38 68 GLY A N 1
ATOM 449 C CA . GLY A 1 68 ? -0.391 21.370 10.374 1.00 86.38 68 GLY A CA 1
ATOM 450 C C . GLY A 1 68 ? 0.535 20.171 10.125 1.00 86.38 68 GLY A C 1
ATOM 451 O O . GLY A 1 68 ? 1.695 20.383 9.777 1.00 86.38 68 GLY A O 1
ATOM 452 N N . LYS A 1 69 ? 0.071 18.925 10.303 1.00 88.56 69 LYS A N 1
ATOM 453 C CA . LYS A 1 69 ? 0.887 17.712 10.112 1.00 88.56 69 LYS A CA 1
ATOM 454 C C . LYS A 1 69 ? 0.114 16.633 9.364 1.00 88.56 69 LYS A C 1
ATOM 456 O O . LYS A 1 69 ? -1.088 16.474 9.554 1.00 88.56 69 LYS A O 1
ATOM 461 N N . SER A 1 70 ? 0.819 15.849 8.558 1.00 90.00 70 SER A N 1
ATOM 462 C CA . SER A 1 70 ? 0.285 14.627 7.958 1.00 90.00 70 SER A CA 1
ATOM 463 C C . SER A 1 70 ? 1.325 13.517 8.013 1.00 90.00 70 SER A C 1
ATOM 465 O O . SER A 1 70 ? 2.525 13.783 8.076 1.00 90.00 70 SER A O 1
ATOM 467 N N . VAL A 1 71 ? 0.857 12.274 8.023 1.00 90.44 71 VAL A N 1
ATOM 468 C CA . VAL A 1 71 ? 1.688 11.083 7.855 1.00 90.44 71 VAL A CA 1
ATOM 469 C C . VAL A 1 71 ? 1.061 10.216 6.787 1.00 90.44 71 VAL A C 1
ATOM 471 O O . VAL A 1 71 ? -0.164 10.099 6.693 1.00 90.44 71 VAL A O 1
ATOM 474 N N . GLN A 1 72 ? 1.923 9.584 6.007 1.00 92.19 72 GLN A N 1
ATOM 475 C CA . GLN A 1 72 ? 1.546 8.511 5.116 1.00 92.19 72 GLN A CA 1
ATOM 476 C C . GLN A 1 72 ? 2.489 7.343 5.367 1.00 92.19 72 GLN A C 1
ATOM 478 O O . GLN A 1 72 ? 3.707 7.486 5.285 1.00 92.19 72 GLN A O 1
ATOM 483 N N . ALA A 1 73 ? 1.917 6.190 5.677 1.00 93.06 73 ALA A N 1
ATOM 484 C CA . ALA A 1 73 ? 2.625 4.929 5.675 1.00 93.06 73 ALA A CA 1
ATOM 485 C C . ALA A 1 73 ? 2.225 4.137 4.434 1.00 93.06 73 ALA A C 1
ATOM 487 O O . ALA A 1 73 ? 1.056 4.140 4.047 1.00 93.06 73 ALA A O 1
ATOM 488 N N . ARG A 1 74 ? 3.186 3.444 3.822 1.00 94.12 74 ARG A N 1
ATOM 489 C CA . ARG A 1 74 ? 2.943 2.559 2.681 1.00 94.12 74 ARG A CA 1
ATOM 490 C C . ARG A 1 74 ? 3.624 1.220 2.923 1.00 94.12 74 ARG A C 1
ATOM 492 O O . ARG A 1 74 ? 4.844 1.160 3.039 1.00 94.12 74 ARG A O 1
ATOM 499 N N . CYS A 1 75 ? 2.835 0.156 2.953 1.00 95.06 75 CYS A N 1
ATOM 500 C CA . CYS A 1 75 ? 3.309 -1.222 2.954 1.00 95.06 75 CYS A CA 1
ATOM 501 C C . CYS A 1 75 ? 3.075 -1.818 1.565 1.00 95.06 75 CYS A C 1
ATOM 503 O O . CYS A 1 75 ? 2.029 -1.576 0.972 1.00 95.06 75 CYS A O 1
ATOM 505 N N . ALA A 1 76 ? 4.029 -2.584 1.042 1.00 94.62 76 ALA A N 1
ATOM 506 C CA . ALA A 1 76 ? 3.890 -3.286 -0.230 1.00 94.62 76 ALA A CA 1
A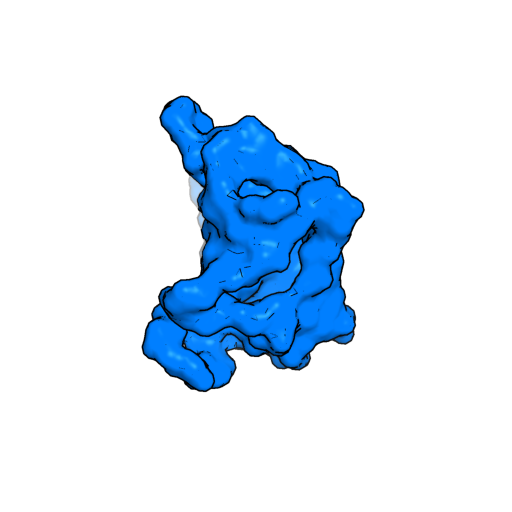TOM 507 C C . ALA A 1 76 ? 4.090 -4.782 -0.003 1.00 94.62 76 ALA A C 1
ATOM 509 O O . ALA A 1 76 ? 5.012 -5.189 0.704 1.00 94.62 76 ALA A O 1
ATOM 510 N N . PHE A 1 77 ? 3.216 -5.586 -0.595 1.00 95.25 77 PHE A N 1
ATOM 511 C CA . PHE A 1 77 ? 3.213 -7.035 -0.454 1.00 95.25 77 PHE A CA 1
ATOM 512 C C . PHE A 1 77 ? 3.213 -7.693 -1.835 1.00 95.25 77 PHE A C 1
ATOM 514 O O . PHE A 1 77 ? 2.579 -7.159 -2.748 1.00 95.25 77 PHE A O 1
ATOM 521 N N . PRO A 1 78 ? 3.850 -8.864 -2.009 1.00 94.12 78 PRO A N 1
ATOM 522 C CA . PRO A 1 78 ? 3.734 -9.624 -3.248 1.00 94.12 78 PRO A CA 1
ATOM 523 C C . PRO A 1 78 ? 2.267 -9.948 -3.540 1.00 94.12 78 PRO A C 1
ATOM 525 O O . PRO A 1 78 ? 1.582 -10.539 -2.704 1.00 94.12 78 PRO A O 1
ATOM 528 N N . ALA A 1 79 ? 1.779 -9.607 -4.733 1.00 90.88 79 ALA A N 1
ATOM 529 C CA . ALA A 1 79 ? 0.378 -9.822 -5.094 1.00 90.88 79 ALA A CA 1
ATOM 530 C C . ALA A 1 79 ? -0.047 -11.295 -4.967 1.00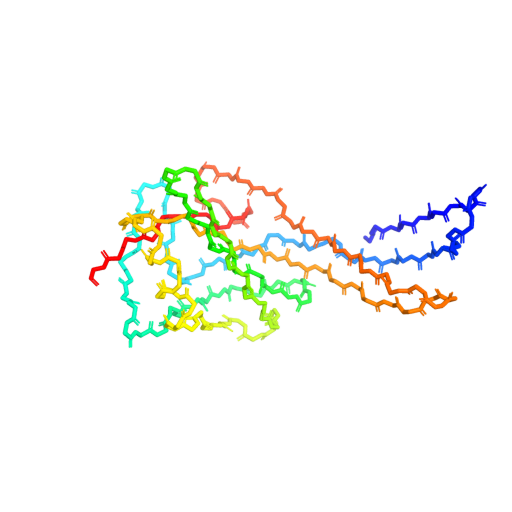 90.88 79 ALA A C 1
ATOM 532 O O . ALA A 1 79 ? -1.130 -11.589 -4.457 1.00 90.88 79 ALA A O 1
ATOM 533 N N . GLY A 1 80 ? 0.839 -12.221 -5.356 1.00 92.38 80 GLY A N 1
ATOM 534 C CA . GLY A 1 80 ? 0.613 -13.667 -5.279 1.00 92.38 80 GLY A CA 1
ATOM 535 C C . GLY A 1 80 ? 0.501 -14.232 -3.858 1.00 92.38 80 GLY A C 1
ATOM 536 O O . GLY A 1 80 ? 0.092 -15.377 -3.703 1.00 92.38 80 GLY A O 1
ATOM 537 N N . ALA A 1 81 ? 0.821 -13.452 -2.818 1.00 94.44 81 ALA A N 1
ATOM 538 C CA . ALA A 1 81 ? 0.654 -13.891 -1.434 1.00 94.44 81 ALA A CA 1
ATOM 539 C C . ALA A 1 81 ? -0.823 -13.969 -1.010 1.00 94.44 81 ALA A C 1
ATOM 541 O O . ALA A 1 81 ? -1.143 -14.680 -0.059 1.00 94.44 81 ALA A O 1
ATOM 542 N N . GLY A 1 82 ? -1.711 -13.207 -1.664 1.00 93.25 82 GLY A N 1
ATOM 543 C CA . GLY A 1 82 ? -3.137 -13.102 -1.311 1.00 93.25 82 GLY A CA 1
ATOM 544 C C . GLY A 1 82 ? -3.416 -12.469 0.060 1.00 93.25 82 GLY A C 1
ATOM 545 O O . GLY A 1 82 ? -4.572 -12.345 0.463 1.00 93.25 82 GLY A O 1
ATOM 546 N N . ARG A 1 83 ? -2.370 -12.093 0.806 1.00 95.44 83 ARG A N 1
ATOM 547 C CA . ARG A 1 83 ? -2.450 -11.487 2.135 1.00 95.44 83 ARG A CA 1
ATOM 548 C C . ARG A 1 83 ? -1.172 -10.747 2.515 1.00 95.44 83 ARG A C 1
ATOM 550 O O . ARG A 1 83 ? -0.089 -11.055 2.020 1.00 95.44 83 ARG A O 1
ATOM 557 N N . GLY A 1 84 ? -1.309 -9.823 3.456 1.00 96.50 84 GLY A N 1
ATOM 558 C CA . GLY A 1 84 ? -0.242 -9.041 4.064 1.00 96.50 84 GLY A CA 1
ATOM 559 C C . GLY A 1 84 ? -0.636 -8.587 5.467 1.00 96.50 84 GLY A C 1
ATOM 560 O O . GLY A 1 84 ? -1.796 -8.689 5.865 1.00 96.50 84 GLY A O 1
ATOM 561 N N . ALA A 1 85 ? 0.337 -8.099 6.225 1.00 97.44 85 ALA A N 1
ATOM 562 C CA . ALA A 1 85 ? 0.124 -7.569 7.564 1.00 97.44 85 ALA A CA 1
ATOM 563 C C . ALA A 1 85 ? 0.769 -6.186 7.649 1.00 97.44 85 ALA A C 1
ATOM 565 O O . ALA A 1 85 ? 1.966 -6.047 7.396 1.00 97.44 85 ALA A O 1
ATOM 566 N N . VAL A 1 86 ? -0.025 -5.158 7.958 1.00 96.38 86 VAL A N 1
ATOM 567 C CA . VAL A 1 86 ? 0.509 -3.832 8.278 1.00 96.38 86 VAL A CA 1
ATOM 568 C C . VAL A 1 86 ? 0.989 -3.868 9.729 1.00 96.38 86 VAL A C 1
ATOM 570 O O . VAL A 1 86 ? 0.157 -4.097 10.612 1.00 96.38 86 VAL A O 1
ATOM 573 N N . PRO A 1 87 ? 2.286 -3.630 9.997 1.00 97.19 87 PRO A N 1
ATOM 574 C CA . PRO A 1 87 ? 2.825 -3.771 11.342 1.00 97.19 87 PRO A CA 1
ATOM 575 C C . PRO A 1 87 ? 2.180 -2.821 12.354 1.00 97.19 87 PRO A C 1
ATOM 577 O O . PRO A 1 87 ? 1.942 -1.644 12.059 1.00 97.19 87 PRO A O 1
ATOM 580 N N . ALA A 1 88 ? 1.990 -3.296 13.581 1.00 95.88 88 ALA A N 1
ATOM 581 C CA . ALA A 1 88 ? 1.466 -2.518 14.702 1.00 95.88 88 ALA A CA 1
ATOM 582 C C . ALA A 1 88 ? 2.239 -1.202 14.931 1.00 95.88 88 ALA A C 1
ATOM 584 O O . ALA A 1 88 ? 1.652 -0.167 15.235 1.00 95.88 88 ALA A O 1
ATOM 585 N N . GLN A 1 89 ? 3.556 -1.203 14.707 1.00 94.81 89 GLN A N 1
ATOM 586 C CA . GLN A 1 89 ? 4.422 -0.028 14.856 1.00 94.81 89 GLN A CA 1
ATOM 587 C C . GLN A 1 89 ? 4.123 1.051 13.806 1.00 94.81 89 GLN A C 1
ATOM 589 O O . GLN A 1 89 ? 4.212 2.249 14.089 1.00 94.81 89 GLN A O 1
ATOM 594 N N . VAL A 1 90 ? 3.727 0.643 12.598 1.00 94.06 90 VAL A N 1
ATOM 595 C CA . VAL A 1 90 ? 3.279 1.565 11.548 1.00 94.06 90 VAL A CA 1
ATOM 596 C C . VAL A 1 90 ? 1.949 2.189 11.958 1.00 94.06 90 VAL A C 1
ATOM 598 O O . VAL A 1 90 ? 1.798 3.408 11.913 1.00 94.06 90 VAL A O 1
ATOM 601 N N . LEU A 1 91 ? 1.013 1.368 12.439 1.00 94.50 91 LEU A N 1
ATOM 602 C CA . LEU A 1 91 ? -0.283 1.818 12.944 1.00 94.50 91 LEU A CA 1
ATOM 603 C C . LEU A 1 91 ? -0.138 2.791 14.127 1.00 94.50 91 LEU A C 1
ATOM 605 O O . LEU A 1 91 ? -0.799 3.827 14.146 1.00 94.50 91 LEU A O 1
ATOM 609 N N . ALA A 1 92 ? 0.774 2.507 15.062 1.00 93.38 92 ALA A N 1
ATOM 610 C CA . ALA A 1 92 ? 1.120 3.386 16.180 1.00 93.38 92 ALA A CA 1
ATOM 611 C C . ALA A 1 92 ? 1.657 4.740 15.705 1.00 93.38 92 ALA A C 1
ATOM 613 O O . ALA A 1 92 ? 1.220 5.785 16.184 1.00 93.38 92 ALA A O 1
ATOM 614 N N . SER A 1 93 ? 2.556 4.727 14.716 1.00 90.94 93 SER A N 1
ATOM 615 C CA . SER A 1 93 ? 3.126 5.949 14.136 1.00 90.94 93 SER A CA 1
ATOM 616 C C . SER A 1 93 ? 2.055 6.821 13.475 1.00 90.94 93 SER A C 1
ATOM 618 O O . SER A 1 93 ? 2.099 8.046 13.572 1.00 90.94 93 SER A O 1
ATOM 620 N N . VAL A 1 94 ? 1.065 6.188 12.839 1.00 91.56 94 VAL A N 1
ATOM 621 C CA . VAL A 1 94 ? -0.079 6.883 12.244 1.00 91.56 94 VAL A CA 1
ATOM 622 C C . VAL A 1 94 ? -1.011 7.450 13.328 1.00 91.56 94 VAL A C 1
ATOM 624 O O . VAL A 1 94 ? -1.394 8.619 13.249 1.00 91.56 94 VAL A O 1
ATOM 627 N N . GLN A 1 95 ? -1.355 6.661 14.354 1.00 91.31 95 GLN A N 1
ATOM 628 C CA . GLN A 1 95 ? -2.224 7.090 15.460 1.00 91.31 95 GLN A CA 1
ATOM 629 C C . GLN A 1 95 ? -1.617 8.260 16.252 1.00 91.31 95 GLN A C 1
ATOM 631 O O . GLN A 1 95 ? -2.343 9.157 16.683 1.00 91.31 95 GLN A O 1
ATOM 636 N N . ALA A 1 96 ? -0.290 8.289 16.410 1.00 90.25 96 ALA A N 1
ATOM 637 C CA . ALA A 1 96 ? 0.430 9.315 17.166 1.00 90.25 96 ALA A CA 1
ATOM 638 C C . ALA A 1 96 ? 0.226 10.750 16.638 1.00 90.25 96 ALA A C 1
ATOM 640 O O . ALA A 1 96 ? 0.430 11.706 17.385 1.00 90.25 96 ALA A O 1
ATOM 641 N N . LEU A 1 97 ? -0.226 10.932 15.389 1.00 86.06 97 LEU A N 1
ATOM 642 C CA . LEU A 1 97 ? -0.623 12.248 14.870 1.00 86.06 97 LEU A CA 1
ATOM 643 C C . LEU A 1 97 ? -1.984 12.752 15.383 1.00 86.06 97 LEU A C 1
ATOM 645 O O . LEU A 1 97 ? -2.423 13.831 14.987 1.00 86.06 97 LEU A O 1
ATOM 649 N N . GLY A 1 98 ? -2.637 12.015 16.284 1.00 70.31 98 GLY A N 1
ATOM 650 C CA . GLY A 1 98 ? -3.856 12.449 16.969 1.00 70.31 98 GLY A CA 1
ATOM 651 C C . GLY A 1 98 ? -5.147 12.164 16.201 1.00 70.31 98 GLY A C 1
ATOM 652 O O . GLY A 1 98 ? -6.211 12.643 16.587 1.00 70.31 98 GLY A O 1
ATOM 653 N N . ALA A 1 99 ? -5.082 11.377 15.128 1.00 77.81 99 ALA A N 1
ATOM 654 C CA . ALA A 1 99 ? -6.252 11.001 14.351 1.00 77.81 99 ALA A CA 1
ATOM 655 C C . ALA A 1 99 ? -6.898 9.731 14.933 1.00 77.81 99 ALA A C 1
ATOM 657 O O . ALA A 1 99 ? -6.376 8.628 14.779 1.00 77.81 99 ALA A O 1
ATOM 658 N N . ALA A 1 100 ? -8.062 9.873 15.578 1.00 80.31 100 ALA A N 1
ATOM 659 C CA . ALA A 1 100 ? -8.868 8.728 16.029 1.00 80.31 100 ALA A CA 1
ATOM 660 C C . ALA A 1 100 ? -9.379 7.868 14.852 1.00 80.31 100 ALA A C 1
ATOM 662 O O . ALA A 1 100 ? -9.676 6.681 15.013 1.00 80.31 100 ALA A O 1
ATOM 663 N N . THR A 1 101 ? -9.464 8.476 13.667 1.00 86.19 101 THR A N 1
ATOM 664 C CA . THR A 1 101 ? -9.874 7.855 12.408 1.00 86.19 101 THR A CA 1
ATOM 665 C C . THR A 1 101 ? -8.888 8.186 11.301 1.00 86.19 101 THR A C 1
ATOM 667 O O . THR A 1 101 ? -8.531 9.353 11.138 1.00 86.19 101 THR A O 1
ATOM 670 N N . THR A 1 102 ? -8.472 7.193 10.519 1.00 91.25 102 THR A N 1
ATOM 671 C CA . THR A 1 102 ? -7.467 7.373 9.460 1.00 91.25 102 THR A CA 1
ATOM 672 C C . THR A 1 102 ? -7.903 6.721 8.164 1.00 91.25 102 THR A C 1
ATOM 674 O O . THR A 1 102 ? -8.648 5.744 8.169 1.00 91.25 102 THR A O 1
ATOM 677 N N . SER A 1 103 ? -7.474 7.286 7.038 1.00 90.44 103 SER A N 1
ATOM 678 C CA . SER A 1 103 ? -7.812 6.743 5.727 1.00 90.44 103 SER A CA 1
ATOM 679 C C . SER A 1 103 ? -6.881 5.582 5.415 1.00 90.44 103 SER A C 1
ATOM 681 O O . SER A 1 103 ? -5.670 5.687 5.599 1.00 90.44 103 SER A O 1
ATOM 683 N N . ILE A 1 104 ? -7.437 4.497 4.891 1.00 90.38 104 ILE A N 1
ATOM 684 C CA . ILE A 1 104 ? -6.679 3.380 4.332 1.00 90.38 104 ILE A CA 1
ATOM 685 C C . ILE A 1 104 ? -7.095 3.167 2.884 1.00 90.38 104 ILE A C 1
ATOM 687 O O . ILE A 1 104 ? -8.269 3.265 2.533 1.00 90.38 104 ILE A O 1
ATOM 691 N N . VAL A 1 105 ? -6.104 2.902 2.046 1.00 89.88 105 VAL A N 1
ATOM 692 C CA . VAL A 1 105 ? -6.233 2.650 0.619 1.00 89.88 105 VAL A CA 1
ATOM 693 C C . VAL A 1 105 ? -5.439 1.396 0.293 1.00 89.88 105 VAL A C 1
ATOM 695 O O . VAL A 1 105 ? -4.263 1.305 0.634 1.00 89.88 105 VAL A O 1
ATOM 698 N N . VAL A 1 106 ? -6.068 0.448 -0.391 1.00 89.12 106 VAL A N 1
ATOM 699 C CA . VAL A 1 106 ? -5.414 -0.746 -0.924 1.00 89.12 106 VAL A CA 1
ATOM 700 C C . VAL A 1 106 ? -5.510 -0.726 -2.446 1.00 89.12 106 VAL A C 1
ATOM 702 O O . VAL A 1 106 ? -6.605 -0.634 -3.012 1.00 89.12 106 VAL A O 1
ATOM 705 N N . SER A 1 107 ? -4.359 -0.804 -3.107 1.00 90.12 107 SER A N 1
ATOM 706 C CA . SER A 1 107 ? -4.215 -0.738 -4.562 1.00 90.12 107 SER A CA 1
ATOM 707 C C . SER A 1 107 ? -3.325 -1.860 -5.083 1.00 90.12 107 SER A C 1
ATOM 709 O O . SER A 1 107 ? -2.386 -2.297 -4.425 1.00 90.12 107 SER A O 1
ATOM 711 N N . ALA A 1 108 ? -3.611 -2.321 -6.295 1.00 90.94 108 ALA A N 1
ATOM 712 C CA . ALA A 1 108 ? -2.704 -3.174 -7.049 1.00 90.94 108 ALA A CA 1
ATOM 713 C C . ALA A 1 108 ? -1.701 -2.307 -7.817 1.00 90.94 108 ALA A C 1
ATOM 715 O O . ALA A 1 108 ? -2.080 -1.293 -8.415 1.00 90.94 108 ALA A O 1
ATOM 716 N N . GLU A 1 109 ? -0.436 -2.719 -7.807 1.00 91.25 109 GLU A N 1
ATOM 717 C CA . GLU A 1 109 ? 0.664 -1.960 -8.385 1.00 91.25 109 GLU A CA 1
ATOM 718 C C . GLU A 1 109 ? 1.595 -2.832 -9.224 1.00 91.25 109 GLU A C 1
ATOM 720 O O . GLU A 1 109 ? 1.960 -3.954 -8.866 1.00 91.25 109 GLU A O 1
ATOM 725 N N . SER A 1 110 ? 2.024 -2.267 -10.344 1.00 90.00 110 SER A N 1
ATOM 726 C CA . SER A 1 110 ? 3.132 -2.785 -11.134 1.00 90.00 110 SER A CA 1
ATOM 727 C C . SER A 1 110 ? 4.295 -1.820 -10.997 1.00 90.00 110 SER A C 1
ATOM 729 O O . SER A 1 110 ? 4.143 -0.632 -11.275 1.00 90.00 110 SER A O 1
ATOM 731 N N . ARG A 1 111 ? 5.459 -2.320 -10.583 1.00 89.38 111 ARG A N 1
ATOM 732 C CA . ARG A 1 111 ? 6.646 -1.503 -10.332 1.00 89.38 111 ARG A CA 1
ATOM 733 C C . ARG A 1 111 ? 7.839 -2.029 -11.118 1.00 89.38 111 ARG A C 1
ATOM 735 O O . ARG A 1 111 ? 8.107 -3.228 -11.124 1.00 89.38 111 ARG A O 1
ATOM 742 N N . LYS A 1 112 ? 8.585 -1.119 -11.739 1.00 89.69 112 LYS A N 1
ATOM 743 C CA . LYS A 1 112 ? 9.903 -1.381 -12.316 1.00 89.69 112 LYS A CA 1
ATOM 744 C C . LYS A 1 112 ? 10.903 -0.420 -11.697 1.00 89.69 112 LYS A C 1
ATOM 746 O O . LYS A 1 112 ? 10.685 0.787 -11.704 1.00 89.69 112 LYS A O 1
ATOM 751 N N . VAL A 1 113 ? 11.994 -0.969 -11.177 1.00 91.19 113 VAL A N 1
ATOM 752 C CA . VAL A 1 113 ? 13.174 -0.202 -10.774 1.00 91.19 113 VAL A CA 1
ATOM 753 C C . VAL A 1 113 ? 14.297 -0.562 -11.732 1.00 91.19 113 VAL A C 1
ATOM 755 O O . VAL A 1 113 ? 14.483 -1.744 -12.034 1.00 91.19 113 VAL A O 1
ATOM 758 N N . GLN A 1 114 ? 15.013 0.436 -12.232 1.00 92.69 114 GLN A N 1
ATOM 759 C CA . GLN A 1 114 ? 16.196 0.239 -13.059 1.00 92.69 114 GLN A CA 1
ATOM 760 C C . GLN A 1 114 ? 17.213 1.343 -12.802 1.00 92.69 114 GLN A C 1
ATOM 762 O O . GLN A 1 114 ? 16.836 2.498 -12.619 1.00 92.69 114 GLN A O 1
ATOM 767 N N . THR A 1 115 ? 18.492 0.992 -12.842 1.00 92.62 115 THR A N 1
ATOM 768 C CA . THR A 1 115 ? 19.581 1.966 -12.810 1.00 92.62 115 THR A CA 1
ATOM 769 C C . THR A 1 115 ? 20.093 2.164 -14.232 1.00 92.62 115 THR A C 1
ATOM 771 O O . THR A 1 115 ? 20.452 1.193 -14.898 1.00 92.62 115 THR A O 1
ATOM 774 N N . LEU A 1 116 ? 20.124 3.405 -14.714 1.00 91.44 116 LEU A N 1
ATOM 775 C CA . LEU A 1 116 ? 20.549 3.740 -16.071 1.00 91.44 116 LEU A CA 1
ATOM 776 C C . LEU A 1 116 ? 21.444 4.975 -16.051 1.00 91.44 116 LEU A C 1
ATOM 778 O O . LEU A 1 116 ? 21.045 6.015 -15.544 1.00 91.44 116 LEU A O 1
ATOM 782 N N . ALA A 1 117 ? 22.661 4.867 -16.591 1.00 89.25 117 ALA A N 1
ATOM 783 C CA . ALA A 1 117 ? 23.636 5.964 -16.621 1.00 89.25 117 ALA A CA 1
ATOM 784 C C . ALA A 1 117 ? 23.839 6.665 -15.253 1.00 89.25 117 ALA A C 1
ATOM 786 O O . ALA A 1 117 ? 24.003 7.880 -15.190 1.00 89.25 117 ALA A O 1
ATOM 787 N N . GLY A 1 118 ? 23.791 5.903 -14.153 1.00 88.69 118 GLY A N 1
ATOM 788 C CA . GLY A 1 118 ? 23.919 6.428 -12.786 1.00 88.69 118 GLY A CA 1
ATOM 789 C C . GLY A 1 118 ? 22.633 6.999 -12.174 1.00 88.69 118 GLY A C 1
ATOM 790 O O . GLY A 1 118 ? 22.676 7.486 -11.050 1.00 88.69 118 GLY A O 1
ATOM 791 N N . TRP A 1 119 ? 21.499 6.926 -12.8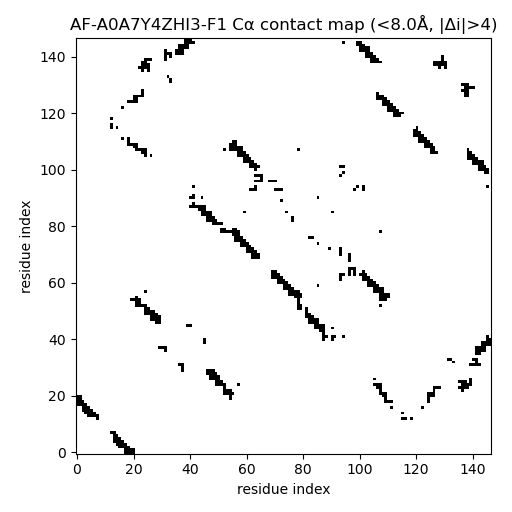76 1.00 88.31 119 TRP A N 1
ATOM 792 C CA . TRP A 1 119 ? 20.183 7.322 -12.375 1.00 88.31 119 TRP A CA 1
ATOM 793 C C . TRP A 1 119 ? 19.388 6.113 -11.904 1.00 88.31 119 TRP A C 1
ATOM 795 O O . TRP A 1 119 ? 19.241 5.156 -12.661 1.00 88.31 119 TRP A O 1
ATOM 805 N N . ASP A 1 120 ? 18.790 6.193 -10.718 1.00 91.44 120 ASP A N 1
ATOM 806 C CA . ASP A 1 120 ? 17.814 5.210 -10.252 1.00 91.44 120 ASP A CA 1
ATOM 807 C C . ASP A 1 120 ? 16.403 5.629 -10.673 1.00 91.44 120 ASP A C 1
ATOM 809 O O . ASP A 1 120 ? 15.791 6.541 -10.116 1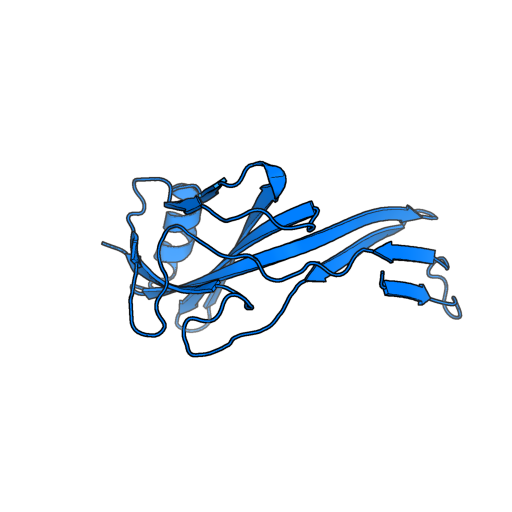.00 91.44 120 ASP A O 1
ATOM 813 N N . LEU A 1 121 ? 15.876 4.950 -11.685 1.00 89.38 121 LEU A N 1
ATOM 814 C CA . LEU A 1 121 ? 14.542 5.170 -12.222 1.00 89.38 121 LEU A CA 1
ATOM 815 C C . LEU A 1 121 ? 13.566 4.192 -11.566 1.00 89.38 121 LEU A C 1
ATOM 817 O O . LEU A 1 121 ? 13.756 2.976 -11.610 1.00 89.38 121 LEU A O 1
ATOM 821 N N . THR A 1 122 ? 12.487 4.717 -10.988 1.00 89.81 122 THR A N 1
ATOM 822 C CA . THR A 1 122 ? 11.344 3.917 -10.535 1.00 89.81 122 THR A CA 1
ATOM 823 C C . THR A 1 122 ? 10.109 4.322 -11.323 1.00 89.81 122 THR A C 1
ATOM 825 O O . THR A 1 122 ? 9.679 5.470 -11.261 1.00 89.81 122 THR A O 1
ATOM 828 N N . VAL A 1 123 ? 9.522 3.366 -12.034 1.00 89.12 123 VAL A N 1
ATOM 829 C CA . VAL A 1 123 ? 8.249 3.524 -12.735 1.00 89.12 123 VAL A CA 1
ATOM 830 C C . VAL A 1 123 ? 7.209 2.671 -12.025 1.00 89.12 123 VAL A C 1
ATOM 832 O O . VAL A 1 123 ? 7.412 1.468 -11.842 1.00 89.12 123 VAL A O 1
ATOM 835 N N . THR A 1 124 ? 6.086 3.280 -11.655 1.00 88.69 124 THR A N 1
ATOM 836 C CA . THR A 1 124 ? 4.978 2.588 -10.993 1.00 88.69 124 THR A CA 1
ATOM 837 C C . THR A 1 124 ? 3.682 2.858 -11.745 1.00 88.69 124 THR A C 1
ATOM 839 O O . THR A 1 124 ? 3.353 4.008 -12.024 1.00 88.69 124 THR A O 1
ATOM 842 N N . LEU A 1 125 ? 2.932 1.801 -12.049 1.00 87.44 125 LEU A N 1
ATOM 843 C CA . LEU A 1 125 ? 1.542 1.886 -12.481 1.00 87.44 125 LEU A CA 1
ATOM 844 C C . LEU A 1 125 ? 0.644 1.406 -11.360 1.00 87.44 125 LEU A C 1
ATOM 846 O O . LEU A 1 125 ? 0.878 0.349 -10.779 1.00 87.44 125 LEU A O 1
ATOM 850 N N . GLN A 1 126 ? -0.398 2.177 -11.091 1.00 84.88 126 GLN A N 1
ATOM 851 C CA . GLN A 1 126 ? -1.342 1.919 -10.017 1.00 84.88 126 GLN A CA 1
ATOM 852 C C . GLN A 1 126 ? -2.748 1.939 -10.604 1.00 84.88 126 GLN A C 1
ATOM 854 O O . GLN A 1 126 ? -3.089 2.814 -11.403 1.00 84.88 126 GLN A O 1
ATOM 859 N N . ALA A 1 127 ? -3.570 0.968 -10.215 1.00 77.06 127 ALA A N 1
ATOM 860 C CA . ALA A 1 127 ? -4.977 0.969 -10.580 1.00 77.06 127 ALA A CA 1
ATOM 861 C C . ALA A 1 127 ? -5.734 1.920 -9.644 1.00 77.06 127 ALA A C 1
ATOM 863 O O . ALA A 1 127 ? -5.983 1.588 -8.484 1.00 77.06 127 ALA A O 1
ATOM 864 N N . TYR A 1 128 ? -6.118 3.093 -10.152 1.00 63.59 128 TYR A N 1
ATOM 865 C CA . TYR A 1 128 ? -6.997 4.025 -9.450 1.00 63.59 128 TYR A CA 1
ATOM 866 C C . TYR A 1 128 ? -8.412 3.945 -10.018 1.00 63.59 128 TYR A C 1
ATOM 868 O O . TYR A 1 128 ? -8.661 4.269 -11.176 1.00 63.59 128 TYR A O 1
ATOM 876 N N . GLY A 1 129 ? -9.357 3.530 -9.182 1.00 53.84 129 GLY A N 1
ATOM 877 C CA . GLY A 1 129 ? -10.778 3.580 -9.495 1.00 53.84 129 GLY A CA 1
ATOM 878 C C . GLY A 1 129 ? -11.578 3.454 -8.213 1.00 53.84 129 GLY A C 1
ATOM 879 O O . GLY A 1 129 ? -11.744 2.353 -7.709 1.00 53.84 129 GLY A O 1
ATOM 880 N N . ILE A 1 130 ? -12.044 4.567 -7.654 1.00 48.72 130 ILE A N 1
ATOM 881 C CA . ILE A 1 130 ? -13.001 4.536 -6.546 1.00 48.72 130 ILE A CA 1
ATOM 882 C C . ILE A 1 130 ? -14.375 4.333 -7.183 1.00 48.72 130 ILE A C 1
ATOM 884 O O . ILE A 1 130 ? -14.850 5.213 -7.898 1.00 48.72 130 ILE A O 1
ATOM 888 N N . ARG A 1 131 ? -15.022 3.187 -6.960 1.00 50.84 131 ARG A N 1
ATOM 889 C CA . ARG A 1 131 ? -16.452 3.041 -7.259 1.00 50.84 131 ARG A CA 1
ATOM 890 C C . ARG A 1 131 ? -17.215 2.896 -5.954 1.00 50.84 131 ARG A C 1
ATOM 892 O O . ARG A 1 131 ? -16.995 1.955 -5.198 1.00 50.84 131 ARG A O 1
ATOM 899 N N . ALA A 1 132 ? -18.121 3.834 -5.704 1.00 41.56 132 ALA A N 1
ATOM 900 C CA . ALA A 1 132 ? -19.126 3.680 -4.669 1.00 41.56 132 ALA A CA 1
ATOM 901 C C . ALA A 1 132 ? -20.083 2.555 -5.099 1.00 41.56 132 ALA A C 1
ATOM 903 O O . ALA A 1 132 ? -20.796 2.698 -6.088 1.00 41.56 132 ALA A O 1
ATOM 904 N N . GLY A 1 133 ? -20.061 1.428 -4.384 1.00 44.16 133 GLY A N 1
ATOM 905 C CA . GLY A 1 133 ? -21.011 0.328 -4.567 1.00 44.16 133 GLY A CA 1
ATOM 906 C C . GLY A 1 133 ? -20.409 -0.944 -5.162 1.00 44.16 133 GLY A C 1
ATOM 907 O O . GLY A 1 133 ? -20.418 -1.114 -6.375 1.00 44.16 133 GLY A O 1
ATOM 908 N N . GLY A 1 134 ? -19.934 -1.835 -4.281 1.00 42.66 134 GLY A N 1
ATOM 909 C CA . GLY A 1 134 ? -20.037 -3.310 -4.333 1.00 42.66 134 GLY A CA 1
ATOM 910 C C . GLY A 1 134 ? -19.627 -4.110 -5.582 1.00 42.66 134 GLY A C 1
ATOM 911 O O . GLY A 1 134 ? -19.723 -5.332 -5.553 1.00 42.66 134 GLY A O 1
ATOM 912 N N . GLY A 1 135 ? -19.196 -3.485 -6.673 1.00 44.41 135 GLY A N 1
ATOM 913 C CA . GLY A 1 135 ? -18.788 -4.154 -7.905 1.00 44.41 135 GLY A CA 1
ATOM 914 C C . GLY A 1 135 ? -17.292 -4.452 -7.918 1.00 44.41 135 GLY A C 1
ATOM 915 O O . GLY A 1 135 ? -16.491 -3.641 -7.464 1.00 44.41 135 GLY A O 1
ATOM 916 N N . ALA A 1 136 ? -16.923 -5.600 -8.488 1.00 46.69 136 ALA A N 1
ATOM 917 C CA . ALA A 1 136 ? -15.593 -6.221 -8.514 1.00 46.69 136 ALA A CA 1
ATOM 918 C C . ALA A 1 136 ? -14.443 -5.425 -9.189 1.00 46.69 136 ALA A C 1
ATOM 920 O O . ALA A 1 136 ? -13.437 -6.017 -9.576 1.00 46.69 136 ALA A O 1
ATOM 921 N N . ALA A 1 137 ? -14.553 -4.103 -9.344 1.00 46.88 137 ALA A N 1
ATOM 922 C CA . ALA A 1 137 ? -13.537 -3.281 -9.987 1.00 46.88 137 ALA A CA 1
ATOM 923 C C . ALA A 1 137 ? -13.328 -1.938 -9.272 1.00 46.88 137 ALA A C 1
ATOM 925 O O . ALA A 1 137 ? -14.055 -0.973 -9.515 1.00 46.88 137 ALA A O 1
ATOM 926 N N . GLY A 1 138 ? -12.304 -1.867 -8.418 1.00 57.91 138 GLY A N 1
ATOM 927 C CA . GLY A 1 138 ? -11.838 -0.609 -7.843 1.00 57.91 138 GLY A CA 1
ATOM 928 C C . GLY A 1 138 ? -10.796 -0.740 -6.734 1.00 57.91 138 GLY A C 1
ATOM 929 O O . GLY A 1 138 ? -10.518 -1.830 -6.246 1.00 57.91 138 GLY A O 1
ATOM 930 N N . LEU A 1 139 ? -10.218 0.406 -6.379 1.00 67.62 139 LEU A N 1
ATOM 931 C CA . LEU A 1 139 ? -9.415 0.666 -5.188 1.00 67.62 139 LEU A CA 1
ATOM 932 C C . LEU A 1 139 ? -10.264 0.375 -3.945 1.00 67.62 139 LEU A C 1
ATOM 934 O O . LEU A 1 139 ? -11.385 0.878 -3.843 1.00 67.62 139 LEU A O 1
ATOM 938 N N . ALA A 1 140 ? -9.744 -0.408 -3.000 1.00 74.81 140 ALA A N 1
ATOM 939 C CA . ALA A 1 140 ? -10.420 -0.596 -1.720 1.00 74.81 140 ALA A CA 1
ATOM 940 C C . ALA A 1 140 ? -9.997 0.539 -0.783 1.00 74.81 140 ALA A C 1
ATOM 942 O O . ALA A 1 140 ? -8.855 0.583 -0.326 1.00 74.81 140 ALA A O 1
ATOM 943 N N . ALA A 1 141 ? -10.904 1.483 -0.545 1.00 83.19 141 ALA A N 1
ATOM 944 C CA . ALA A 1 141 ? -10.719 2.569 0.409 1.00 83.19 141 ALA A CA 1
ATOM 945 C C . ALA A 1 141 ? -11.648 2.374 1.598 1.00 83.19 141 ALA A C 1
ATOM 947 O O . ALA A 1 141 ? -12.792 1.956 1.437 1.00 83.19 141 ALA A O 1
ATOM 948 N N . GLY A 1 142 ? -11.175 2.753 2.776 1.00 86.12 142 GLY A N 1
ATOM 949 C CA . GLY A 1 142 ? -11.999 2.785 3.969 1.00 86.12 142 GLY A CA 1
ATOM 950 C C . GLY A 1 142 ? -11.400 3.661 5.052 1.00 86.12 142 GLY A C 1
ATOM 951 O O . GLY A 1 142 ? -10.397 4.349 4.856 1.00 86.12 142 GLY A O 1
ATOM 952 N N . THR A 1 143 ? -12.038 3.626 6.216 1.00 89.50 143 THR A N 1
ATOM 953 C CA . THR A 1 143 ? -11.562 4.322 7.411 1.00 89.50 143 THR A CA 1
ATOM 954 C C . THR A 1 143 ? -11.168 3.305 8.473 1.00 89.50 143 THR A C 1
ATOM 956 O O . THR A 1 143 ? -11.946 2.409 8.799 1.00 89.50 143 THR A O 1
ATOM 959 N N . LEU A 1 144 ? -9.976 3.445 9.042 1.00 90.69 144 LEU A N 1
ATOM 960 C CA . LEU A 1 144 ? -9.576 2.742 10.256 1.00 90.69 144 LEU A CA 1
ATOM 961 C C . LEU A 1 144 ? -10.006 3.560 11.469 1.00 90.69 144 LEU A C 1
ATOM 963 O O . LEU A 1 144 ? -9.824 4.775 11.492 1.00 90.69 144 LEU A O 1
ATOM 967 N N . LYS A 1 145 ? -10.546 2.895 12.489 1.00 92.38 145 LYS A N 1
ATOM 968 C CA . LYS A 1 145 ? -10.856 3.491 13.790 1.00 92.38 145 LYS A CA 1
ATOM 969 C C . LYS A 1 145 ? -9.991 2.831 14.854 1.00 92.38 145 LYS A C 1
ATOM 971 O O . LYS A 1 145 ? -10.148 1.638 15.117 1.00 92.38 145 LYS A O 1
ATOM 976 N N . PHE A 1 146 ? -9.096 3.607 15.456 1.00 89.88 146 PHE A N 1
ATOM 977 C CA . PHE A 1 146 ? -8.246 3.120 16.537 1.00 89.88 146 PHE A CA 1
ATOM 978 C C . PHE A 1 146 ? -9.058 2.970 17.828 1.00 89.88 146 PHE A C 1
ATOM 980 O O . PHE A 1 146 ? -9.844 3.858 18.171 1.00 89.88 146 PHE A O 1
ATOM 987 N N . ARG A 1 147 ? -8.886 1.839 18.517 1.00 87.00 147 ARG A N 1
ATOM 988 C CA . ARG A 1 147 ? -9.445 1.566 19.847 1.00 87.00 147 ARG A CA 1
ATOM 989 C C . ARG A 1 147 ? -8.346 1.279 20.856 1.00 87.00 147 ARG A C 1
ATOM 991 O O . ARG A 1 147 ? -7.306 0.715 20.440 1.00 87.00 147 ARG A O 1
#

pLDDT: mean 83.28, std 13.57, range [41.56, 97.44]

Radius of gyration: 17.32 Å; Cα contacts (8 Å, |Δi|>4): 357; chains: 1; bounding box: 45×35×45 Å